Protein AF-A0A7S1FBF6-F1 (afdb_monomer)

Foldseek 3Di:
DDLVPDDPVVNVVLVVQQLVCLLDVDDRPDDDPDPVVVVVSVVSNVVSPVVNVVVVVVVVVVVVVVVVVVVVVVVVLVVLVVVCVVVVPDPVVSVVVSVVVVVCVVCCVVPPDLVPPPVLVVDDPVVNVVVVVVVVVVVVD

Mean predicted aligned error: 11.47 Å

Sequence (141 aa):
IRYADTGNMFQYWSALHWSFAQMTPGAPPMKPLTSVEHMFNICCLLLGMLLFSSVVSSMTTAMMQWRKVRLDRSRLFNELDALMAERKIRHDISMQAREQVKIRISAQKRSVFFQDVDALKLLSQGLYFEIHEDACRQQIT

Solvent-accessible surface area (backbone atoms only — not comparable to full-atom values): 8150 Å² total; per-residue (Å²): 131,61,76,88,78,50,57,69,68,59,51,49,53,50,54,50,50,35,56,53,28,33,47,41,105,50,86,51,90,73,78,69,89,46,76,66,48,45,53,53,50,52,53,47,33,54,51,22,45,53,51,42,51,51,52,53,50,53,52,50,50,53,52,50,53,55,48,46,58,53,49,56,54,51,49,55,51,51,53,51,51,50,53,38,60,75,68,65,54,58,67,70,60,53,51,53,51,52,51,51,49,53,53,47,59,63,50,40,78,78,49,78,56,80,87,77,40,71,70,58,76,74,46,57,72,69,61,44,49,53,54,50,53,53,56,58,57,63,75,79,112

Nearest PDB structures (foldseek):
  7rhl-assembly1_D  TM=6.381E-01  e=2.196E-03  Homo sapiens
  8evb-assembly1_C  TM=6.532E-01  e=4.656E-03  Homo sapiens
  8eu3-assembly1_C  TM=6.748E-01  e=6.779E-03  Homo sapiens
  7rhl-assembly1_A  TM=6.499E-01  e=6.779E-03  Homo sapiens
  8ev8-assembly1_C  TM=6.476E-01  e=1.846E-02  Homo sapiens

Structure (mmCIF, N/CA/C/O backbone):
data_AF-A0A7S1FBF6-F1
#
_entry.id   AF-A0A7S1FBF6-F1
#
loop_
_atom_site.group_PDB
_atom_site.id
_atom_site.type_symbol
_atom_site.label_atom_id
_atom_site.label_alt_id
_atom_site.label_comp_id
_atom_site.label_asym_id
_atom_site.label_entity_id
_atom_site.label_seq_id
_atom_site.pdbx_PDB_ins_code
_atom_site.Cartn_x
_atom_site.Cartn_y
_atom_site.Cartn_z
_atom_site.occupancy
_atom_site.B_iso_or_equiv
_atom_site.auth_seq_id
_atom_site.auth_comp_id
_atom_site.auth_asym_id
_atom_site.auth_atom_id
_atom_site.pdbx_PDB_model_num
ATOM 1 N N . ILE A 1 1 ? 16.895 -10.557 -38.854 1.00 62.12 1 ILE A N 1
ATOM 2 C CA . ILE A 1 1 ? 16.271 -9.212 -38.851 1.00 62.12 1 ILE A CA 1
ATO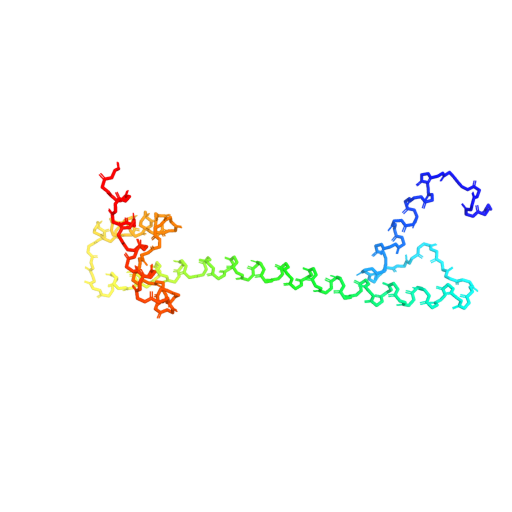M 3 C C . ILE A 1 1 ? 16.880 -8.467 -37.675 1.00 62.12 1 ILE A C 1
ATOM 5 O O . ILE A 1 1 ? 16.853 -9.026 -36.580 1.00 62.12 1 ILE A O 1
ATOM 9 N N . ARG A 1 2 ? 17.536 -7.316 -37.883 1.00 75.44 2 ARG A N 1
ATOM 10 C CA . ARG A 1 2 ? 18.080 -6.556 -36.746 1.00 75.44 2 ARG A CA 1
ATOM 11 C C . ARG A 1 2 ? 16.910 -5.953 -35.975 1.00 75.44 2 ARG A C 1
ATOM 13 O O . ARG A 1 2 ? 15.896 -5.614 -36.570 1.00 75.44 2 ARG A O 1
ATOM 20 N N . TYR A 1 3 ? 17.048 -5.806 -34.660 1.00 76.62 3 TYR A N 1
ATOM 21 C CA . TYR A 1 3 ? 15.999 -5.219 -33.820 1.00 76.62 3 TYR A CA 1
ATOM 22 C C . TYR A 1 3 ? 15.562 -3.828 -34.316 1.00 76.62 3 TYR A C 1
ATOM 24 O O . TYR A 1 3 ? 14.372 -3.532 -34.336 1.00 76.62 3 TYR A O 1
ATOM 32 N N . ALA A 1 4 ? 16.511 -3.033 -34.824 1.00 81.06 4 ALA A N 1
ATOM 33 C CA . ALA A 1 4 ? 16.258 -1.720 -35.417 1.00 81.06 4 ALA A CA 1
ATOM 34 C C . ALA A 1 4 ? 15.343 -1.750 -36.659 1.00 81.06 4 ALA A C 1
ATOM 36 O O . ALA A 1 4 ? 14.684 -0.756 -36.942 1.00 81.06 4 ALA A O 1
ATOM 37 N N . ASP A 1 5 ? 15.263 -2.885 -37.362 1.00 84.38 5 ASP A N 1
ATOM 38 C CA . ASP A 1 5 ? 14.465 -3.041 -38.586 1.00 84.38 5 ASP A CA 1
ATOM 39 C C . ASP A 1 5 ? 13.029 -3.523 -38.290 1.00 84.38 5 ASP A C 1
ATOM 41 O O . ASP A 1 5 ? 12.237 -3.754 -39.203 1.00 84.38 5 ASP A O 1
ATOM 45 N N . THR A 1 6 ? 12.686 -3.738 -37.014 1.00 88.50 6 THR A N 1
ATOM 46 C CA . THR A 1 6 ? 11.342 -4.170 -36.598 1.00 88.50 6 THR A CA 1
ATOM 47 C C . THR A 1 6 ? 10.394 -2.981 -36.441 1.00 88.50 6 THR A C 1
ATOM 49 O O . THR A 1 6 ? 10.829 -1.853 -36.227 1.00 88.50 6 THR A O 1
ATOM 52 N N . GLY A 1 7 ? 9.080 -3.214 -36.520 1.00 91.50 7 GLY A N 1
ATOM 53 C CA . GLY A 1 7 ? 8.091 -2.142 -36.368 1.00 91.50 7 GLY A CA 1
ATOM 54 C C . GLY A 1 7 ? 8.177 -1.439 -35.006 1.00 91.50 7 GLY A C 1
ATOM 55 O O . GLY A 1 7 ? 8.351 -2.090 -33.977 1.00 91.50 7 GLY A O 1
ATOM 56 N N . ASN A 1 8 ? 7.983 -0.117 -34.987 1.00 91.25 8 ASN A N 1
ATOM 57 C CA . ASN A 1 8 ? 8.110 0.730 -33.787 1.00 91.25 8 ASN A CA 1
ATOM 58 C C . ASN A 1 8 ? 7.320 0.207 -32.574 1.00 91.25 8 ASN A C 1
ATOM 60 O O . ASN A 1 8 ? 7.793 0.268 -31.443 1.00 91.25 8 ASN A O 1
ATOM 64 N N . MET A 1 9 ? 6.128 -0.352 -32.810 1.00 93.69 9 MET A N 1
ATOM 65 C CA . MET A 1 9 ? 5.290 -0.932 -31.758 1.00 93.69 9 MET A CA 1
ATOM 66 C C . MET A 1 9 ? 5.964 -2.139 -31.090 1.00 93.69 9 MET A C 1
ATOM 68 O O . MET A 1 9 ? 5.959 -2.257 -29.868 1.00 93.69 9 MET A O 1
ATOM 72 N N . PHE A 1 10 ? 6.601 -3.011 -31.877 1.00 90.56 10 PHE A N 1
ATOM 73 C CA . PHE A 1 10 ? 7.344 -4.157 -31.354 1.00 90.56 10 PHE A CA 1
ATOM 74 C C . PHE A 1 10 ? 8.555 -3.707 -30.532 1.00 90.56 10 PHE A C 1
ATOM 76 O O . PHE A 1 10 ? 8.816 -4.274 -29.468 1.00 90.56 10 PHE A O 1
ATOM 83 N N . GLN A 1 11 ? 9.254 -2.661 -30.983 1.00 90.44 11 GLN A N 1
ATOM 84 C CA . GLN A 1 11 ? 10.382 -2.100 -30.242 1.00 90.44 11 GLN A CA 1
ATOM 85 C C . GLN A 1 11 ? 9.939 -1.502 -28.898 1.00 90.44 11 GLN A C 1
ATOM 87 O O . GLN A 1 11 ? 10.568 -1.742 -27.869 1.00 90.44 11 GLN A O 1
ATOM 92 N N . TYR A 1 12 ? 8.819 -0.775 -28.876 1.00 92.56 12 TYR A N 1
ATOM 93 C CA . TYR A 1 12 ? 8.273 -0.213 -27.641 1.00 92.56 12 TYR A CA 1
ATOM 94 C C . TYR A 1 12 ? 7.898 -1.306 -26.632 1.00 92.56 12 TYR A C 1
ATOM 96 O O . TYR A 1 12 ? 8.357 -1.271 -25.491 1.00 92.56 12 TYR A O 1
ATOM 104 N N . TRP A 1 13 ? 7.130 -2.317 -27.052 1.00 92.75 13 TRP A N 1
ATOM 105 C CA . TRP A 1 13 ? 6.743 -3.422 -26.167 1.00 92.75 13 TRP A CA 1
ATOM 106 C C . TRP A 1 13 ? 7.936 -4.238 -25.679 1.00 92.75 13 TRP A C 1
ATOM 108 O O . TRP A 1 13 ? 7.957 -4.653 -24.523 1.00 92.75 13 TRP A O 1
ATOM 118 N N . SER A 1 14 ? 8.939 -4.441 -26.531 1.00 90.19 14 SER A N 1
ATOM 119 C CA . SER A 1 14 ? 10.156 -5.164 -26.158 1.00 90.19 14 SER A CA 1
ATOM 120 C C . SER A 1 14 ? 10.989 -4.385 -25.139 1.00 90.19 14 SER A C 1
ATOM 122 O O . SER A 1 14 ? 11.450 -4.972 -24.159 1.00 90.19 14 SER A O 1
ATOM 124 N N . ALA A 1 15 ? 11.139 -3.069 -25.322 1.00 90.69 15 ALA A N 1
ATOM 125 C CA . ALA A 1 15 ? 11.820 -2.196 -24.365 1.00 90.69 15 ALA A CA 1
ATOM 126 C C . ALA A 1 15 ? 11.061 -2.113 -23.030 1.00 90.69 15 ALA A C 1
ATOM 128 O O . ALA A 1 15 ? 11.666 -2.209 -21.960 1.00 90.69 15 ALA A O 1
ATOM 129 N N . LEU A 1 16 ? 9.730 -2.009 -23.084 1.00 90.44 16 LEU A N 1
ATOM 130 C CA . LEU A 1 16 ? 8.877 -2.010 -21.900 1.00 90.44 16 LEU A CA 1
ATOM 131 C C . LEU A 1 16 ? 8.990 -3.339 -21.142 1.00 90.44 16 LEU A C 1
ATOM 133 O O . LEU A 1 16 ? 9.263 -3.337 -19.943 1.00 90.44 16 LEU A O 1
ATOM 137 N N . HIS A 1 17 ? 8.863 -4.471 -21.836 1.00 90.50 17 HIS A N 1
ATOM 138 C CA . HIS A 1 17 ? 9.027 -5.795 -21.237 1.00 90.50 17 HIS A CA 1
ATOM 139 C C . HIS A 1 17 ? 10.421 -5.973 -20.619 1.00 90.50 17 HIS A C 1
ATOM 141 O O . HIS A 1 17 ? 10.529 -6.471 -19.500 1.00 90.50 17 HIS A O 1
ATOM 147 N N . TRP A 1 18 ? 11.477 -5.499 -21.292 1.00 91.06 18 TRP A N 1
ATOM 148 C CA . TRP A 1 18 ? 12.831 -5.507 -20.740 1.00 91.06 18 TRP A CA 1
ATOM 149 C C . TRP A 1 18 ? 12.921 -4.712 -19.432 1.00 91.06 18 TRP A C 1
ATOM 151 O O . TRP A 1 18 ? 13.497 -5.215 -18.474 1.00 91.06 18 TRP A O 1
ATOM 161 N N . SER A 1 19 ? 12.307 -3.525 -19.347 1.00 89.94 19 SER A N 1
ATOM 162 C CA . SER A 1 19 ? 12.307 -2.724 -18.111 1.00 89.94 19 SER A CA 1
ATOM 163 C C . SER A 1 19 ? 11.576 -3.411 -16.949 1.00 89.94 19 SER A C 1
ATOM 165 O O . SER A 1 19 ? 12.102 -3.461 -15.838 1.00 89.94 19 SER A O 1
ATOM 167 N N . PHE A 1 20 ? 10.419 -4.034 -17.201 1.00 88.81 20 PHE A N 1
ATOM 168 C CA . PHE A 1 20 ? 9.698 -4.815 -16.187 1.00 88.81 20 PHE A CA 1
ATOM 169 C C . PHE A 1 20 ? 10.475 -6.058 -15.731 1.00 88.81 20 PHE A C 1
ATOM 171 O O . PHE A 1 20 ? 10.445 -6.408 -14.547 1.00 88.81 20 PHE A O 1
ATOM 178 N N . ALA A 1 21 ? 11.217 -6.694 -16.640 1.00 89.38 21 ALA A N 1
ATOM 179 C CA . ALA A 1 21 ? 12.106 -7.807 -16.316 1.00 89.38 21 ALA A CA 1
ATOM 180 C C . ALA A 1 21 ? 13.314 -7.390 -15.453 1.00 89.38 21 ALA A C 1
ATOM 182 O O . ALA A 1 21 ? 13.95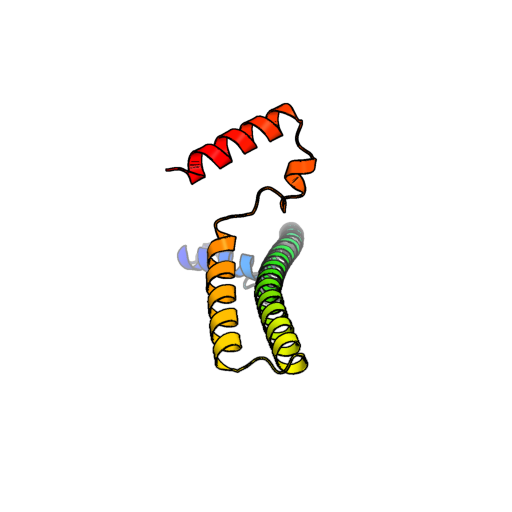3 -8.254 -14.872 1.00 89.38 21 ALA A O 1
ATOM 183 N N . GLN A 1 22 ? 13.626 -6.093 -15.316 1.00 88.75 22 GLN A N 1
ATOM 184 C CA . GLN A 1 22 ? 14.628 -5.631 -14.338 1.00 88.75 22 GLN A CA 1
ATOM 185 C C . GLN A 1 22 ? 14.056 -5.523 -12.918 1.00 88.75 22 GLN A C 1
ATOM 187 O O . GLN A 1 22 ? 14.801 -5.552 -11.942 1.00 88.75 22 GLN A O 1
ATOM 192 N N . MET A 1 23 ? 12.732 -5.383 -12.785 1.00 86.56 23 MET A N 1
ATOM 193 C CA . MET A 1 23 ? 12.043 -5.283 -11.492 1.00 86.56 23 MET A CA 1
ATOM 194 C C . MET A 1 23 ? 11.656 -6.653 -10.924 1.00 86.56 23 MET A C 1
ATOM 196 O O . MET A 1 23 ? 11.424 -6.785 -9.725 1.00 86.56 23 MET A O 1
ATOM 200 N N . THR A 1 24 ? 11.557 -7.668 -11.782 1.00 84.88 24 THR A N 1
ATOM 201 C CA . THR A 1 24 ? 11.119 -9.024 -11.436 1.00 84.88 24 THR A CA 1
ATOM 202 C C . THR A 1 24 ? 12.156 -10.037 -11.912 1.00 84.88 24 THR A C 1
ATOM 204 O O . THR A 1 24 ? 12.790 -9.799 -12.930 1.00 84.88 24 THR A O 1
ATOM 207 N N . PRO A 1 25 ? 12.364 -11.174 -11.226 1.00 72.19 25 PRO A N 1
ATOM 208 C CA . PRO A 1 25 ? 13.251 -12.227 -11.718 1.00 72.19 25 PRO A CA 1
ATOM 209 C C . PRO A 1 25 ? 12.617 -12.923 -12.937 1.00 72.19 25 PRO A C 1
ATOM 211 O O . PRO A 1 25 ? 12.026 -13.994 -12.826 1.00 72.19 25 PRO A O 1
ATOM 214 N N . GLY A 1 26 ? 12.694 -12.278 -14.101 1.00 77.62 26 GLY A N 1
ATOM 215 C CA . GLY A 1 26 ? 12.206 -12.762 -15.391 1.00 77.62 26 GLY A CA 1
ATOM 216 C C . GLY A 1 26 ? 13.331 -12.805 -16.423 1.00 77.62 26 GLY A C 1
ATOM 217 O O . GLY A 1 26 ? 14.316 -12.079 -16.316 1.00 77.62 26 GLY A O 1
ATOM 218 N N . ALA A 1 27 ? 13.206 -13.668 -17.432 1.00 78.31 27 ALA A N 1
ATOM 219 C CA . ALA A 1 27 ? 14.177 -13.727 -18.521 1.00 78.31 27 ALA A CA 1
ATOM 220 C C . ALA A 1 27 ? 13.970 -12.527 -19.468 1.00 78.31 27 ALA A C 1
ATOM 222 O O . ALA A 1 27 ? 12.923 -12.456 -20.119 1.00 78.31 27 ALA A O 1
ATOM 223 N N . PRO A 1 28 ? 14.930 -11.587 -19.579 1.00 80.25 28 PRO A N 1
ATOM 224 C CA . PRO A 1 28 ? 14.762 -10.439 -20.456 1.00 80.25 28 PRO A CA 1
ATOM 225 C C . PRO A 1 28 ? 14.789 -10.883 -21.929 1.00 80.25 28 PRO A C 1
ATOM 227 O O . PRO A 1 28 ? 15.578 -11.759 -22.298 1.00 80.25 28 PRO A O 1
ATOM 230 N N . PRO A 1 29 ? 13.972 -10.262 -22.800 1.00 79.19 29 PRO A N 1
ATOM 231 C CA . PRO A 1 29 ? 13.904 -10.619 -24.219 1.00 79.19 29 PRO A CA 1
ATOM 232 C C . PRO A 1 29 ? 15.195 -10.276 -24.978 1.00 79.19 29 PRO A C 1
ATOM 234 O O . PRO A 1 29 ? 15.476 -10.864 -26.019 1.00 79.19 29 PRO A O 1
ATOM 237 N N . MET A 1 30 ? 15.988 -9.333 -24.458 1.00 81.25 30 MET A N 1
ATOM 238 C CA . MET A 1 30 ? 17.258 -8.898 -25.033 1.00 81.25 30 MET A CA 1
ATOM 239 C C . MET A 1 30 ? 18.388 -9.043 -24.018 1.00 81.25 30 MET A C 1
ATOM 241 O O . MET A 1 30 ? 18.231 -8.699 -22.845 1.00 81.25 30 MET A O 1
ATOM 245 N N . LYS A 1 31 ? 19.529 -9.555 -24.489 1.00 84.81 31 LY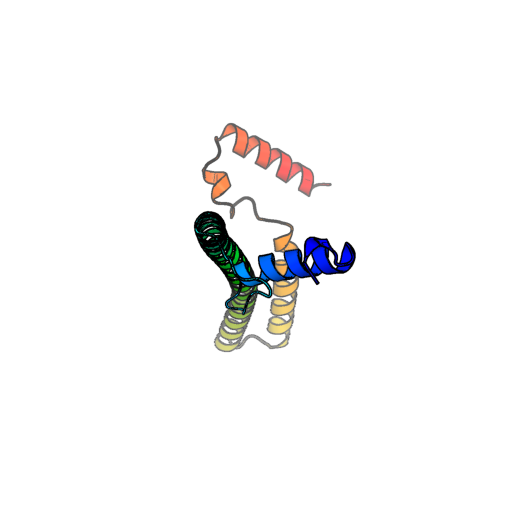S A N 1
ATOM 246 C CA . LYS A 1 31 ? 20.743 -9.745 -23.695 1.00 84.81 31 LYS A CA 1
ATOM 247 C C . LYS A 1 31 ? 21.790 -8.704 -24.100 1.00 84.81 31 LYS A C 1
ATOM 249 O O . LYS A 1 31 ? 21.916 -8.447 -25.296 1.00 84.81 31 LYS A O 1
ATOM 254 N N . PRO A 1 32 ? 22.535 -8.135 -23.140 1.00 87.19 32 PRO A N 1
ATOM 255 C CA . PRO A 1 32 ? 23.672 -7.279 -23.455 1.00 87.19 32 PRO A CA 1
ATOM 256 C C . PRO A 1 32 ? 24.732 -8.069 -24.238 1.00 87.19 32 PRO A C 1
ATOM 258 O O . PRO A 1 32 ? 24.945 -9.256 -23.977 1.00 87.19 32 PRO A O 1
ATOM 261 N N . LEU A 1 33 ? 25.371 -7.415 -25.206 1.00 89.25 33 LEU A N 1
ATOM 262 C CA . LEU A 1 33 ? 26.447 -7.972 -26.034 1.00 89.25 33 LEU A CA 1
ATOM 263 C C . LEU A 1 33 ? 27.780 -7.256 -25.790 1.00 89.25 33 LEU A C 1
ATOM 265 O O . LEU A 1 33 ? 28.840 -7.820 -26.059 1.00 89.25 33 LEU A O 1
ATOM 269 N N . THR A 1 34 ? 27.738 -6.025 -25.276 1.00 93.00 34 THR A N 1
ATOM 270 C CA . THR A 1 34 ? 28.928 -5.213 -24.991 1.00 93.00 34 THR A CA 1
ATOM 271 C C . THR A 1 34 ? 29.104 -4.957 -23.495 1.00 93.00 34 THR A C 1
ATOM 273 O O . THR A 1 34 ? 28.141 -4.909 -22.730 1.00 93.00 34 THR A O 1
ATOM 276 N N . SER A 1 35 ? 30.346 -4.734 -23.055 1.00 92.50 35 SER A N 1
ATOM 277 C CA . SER A 1 35 ? 30.655 -4.456 -21.643 1.00 92.50 35 SER A CA 1
ATOM 278 C C . SER A 1 35 ? 29.922 -3.223 -21.096 1.00 92.50 35 SER A C 1
ATOM 280 O O . SER A 1 35 ? 29.556 -3.191 -19.922 1.00 92.50 35 SER A O 1
ATOM 282 N N . VAL A 1 36 ? 29.666 -2.223 -21.946 1.00 94.56 36 VAL A N 1
ATOM 283 C CA . VAL A 1 36 ? 28.909 -1.015 -21.578 1.00 94.56 36 VAL A CA 1
ATOM 284 C C . VAL A 1 36 ? 27.432 -1.347 -21.347 1.00 94.56 36 VAL A C 1
ATOM 286 O O . VAL A 1 36 ? 26.864 -0.937 -20.336 1.00 94.56 36 VAL A O 1
ATOM 289 N N . GLU A 1 37 ? 26.824 -2.145 -22.229 1.00 92.56 37 GLU A N 1
ATOM 290 C CA . GLU A 1 37 ? 25.444 -2.624 -22.058 1.00 92.56 37 GLU A CA 1
ATOM 291 C C . GLU A 1 37 ? 25.297 -3.493 -20.802 1.00 92.56 37 GLU A C 1
ATOM 293 O O . GLU A 1 37 ? 24.291 -3.396 -20.100 1.00 92.56 37 GLU A O 1
ATOM 298 N N . HIS A 1 38 ? 26.310 -4.305 -20.476 1.00 91.62 38 HIS A N 1
ATOM 299 C CA . HIS A 1 38 ? 26.337 -5.080 -19.235 1.00 91.62 38 HIS A CA 1
ATOM 300 C C . HIS A 1 38 ? 26.324 -4.184 -17.993 1.00 91.62 38 HIS A C 1
ATOM 302 O O . HIS A 1 38 ? 25.532 -4.430 -17.083 1.00 91.62 38 HIS A O 1
ATOM 308 N N . MET A 1 39 ? 27.157 -3.138 -17.957 1.00 95.06 39 MET A N 1
ATOM 309 C CA . MET A 1 39 ? 27.187 -2.191 -16.837 1.00 95.06 39 MET A CA 1
ATOM 310 C C . MET A 1 39 ? 25.837 -1.482 -16.673 1.00 95.06 39 MET A C 1
ATOM 312 O O . MET A 1 39 ? 25.288 -1.442 -15.573 1.00 95.06 39 MET A O 1
ATOM 316 N N . PHE A 1 40 ? 25.259 -0.995 -17.775 1.00 91.62 40 PHE A N 1
ATOM 317 C CA . PHE A 1 40 ? 23.936 -0.370 -17.770 1.00 91.62 40 PHE A CA 1
ATOM 318 C C . PHE A 1 40 ? 22.853 -1.321 -17.241 1.00 91.62 40 PHE A C 1
ATOM 320 O O . PHE A 1 40 ? 22.069 -0.944 -16.371 1.00 91.62 40 PHE A O 1
ATOM 327 N N . ASN A 1 41 ? 22.852 -2.578 -17.700 1.00 91.62 41 ASN A N 1
ATOM 328 C CA . ASN A 1 41 ? 21.909 -3.593 -17.237 1.00 91.62 41 ASN A CA 1
ATOM 329 C C . ASN A 1 41 ? 22.044 -3.858 -15.726 1.00 91.62 41 ASN A C 1
ATOM 331 O O . ASN A 1 41 ? 21.032 -3.943 -15.038 1.00 91.62 41 ASN A O 1
ATOM 335 N N . ILE A 1 42 ? 23.269 -3.939 -15.191 1.00 91.88 42 ILE A N 1
ATOM 336 C CA . ILE A 1 42 ? 23.503 -4.104 -13.744 1.00 91.88 42 ILE A CA 1
ATOM 337 C C . ILE A 1 42 ? 22.940 -2.909 -12.962 1.00 91.88 42 ILE A C 1
ATOM 339 O O . ILE A 1 42 ? 22.243 -3.105 -11.966 1.00 91.88 42 ILE A O 1
ATOM 343 N N . CYS A 1 43 ? 23.184 -1.677 -13.419 1.00 93.88 43 CYS A N 1
ATOM 344 C CA . CYS A 1 43 ? 22.630 -0.480 -12.784 1.00 93.88 43 CYS A CA 1
ATOM 345 C C . CYS A 1 43 ? 21.092 -0.486 -12.787 1.00 93.88 43 CYS A C 1
ATOM 347 O O . CYS A 1 43 ? 20.478 -0.229 -11.750 1.00 93.88 43 CYS A O 1
ATOM 349 N N . CYS A 1 44 ? 20.461 -0.819 -13.918 1.00 92.69 44 CYS A N 1
ATOM 350 C CA . CYS A 1 44 ? 19.004 -0.925 -14.016 1.00 92.69 44 CYS A CA 1
ATOM 351 C C . CYS A 1 44 ? 18.432 -2.018 -13.109 1.00 92.69 44 CYS A C 1
ATOM 353 O O . CYS A 1 44 ? 17.387 -1.798 -12.503 1.00 92.69 44 CYS A O 1
ATOM 355 N N . LEU A 1 45 ? 19.117 -3.154 -12.972 1.00 91.31 45 LEU A N 1
ATOM 356 C CA . LEU A 1 45 ? 18.701 -4.248 -12.095 1.00 91.31 45 LEU A CA 1
ATOM 357 C C . LEU A 1 45 ? 18.743 -3.829 -10.618 1.00 91.31 45 LEU A C 1
ATOM 359 O O . LEU A 1 45 ? 17.790 -4.077 -9.880 1.00 91.31 45 LEU A O 1
ATOM 363 N N . LEU A 1 46 ? 19.802 -3.134 -10.188 1.00 93.12 46 LEU A N 1
ATOM 364 C CA . LEU A 1 46 ? 19.897 -2.599 -8.823 1.00 93.12 46 LEU A CA 1
ATOM 365 C C . LEU A 1 46 ? 18.786 -1.579 -8.535 1.00 93.12 46 LEU A C 1
ATOM 367 O O . LEU A 1 46 ? 18.119 -1.666 -7.503 1.00 93.12 46 LEU A O 1
ATOM 371 N N . LEU A 1 47 ? 18.544 -0.644 -9.458 1.00 92.88 47 LEU A N 1
ATOM 372 C CA . LEU A 1 47 ? 17.454 0.326 -9.329 1.00 92.88 47 LEU A CA 1
ATOM 373 C C . LEU A 1 47 ? 16.082 -0.361 -9.323 1.00 92.88 47 LEU A C 1
ATOM 375 O O . LEU A 1 47 ? 15.241 -0.040 -8.484 1.00 92.88 47 LEU A O 1
ATOM 379 N N . GLY A 1 48 ? 15.871 -1.338 -10.207 1.00 91.19 48 GLY A N 1
ATOM 380 C CA . GLY A 1 48 ? 14.650 -2.137 -10.279 1.00 91.19 48 GLY A CA 1
ATOM 381 C C . GLY A 1 48 ? 14.366 -2.868 -8.970 1.00 91.19 48 GLY A C 1
ATOM 382 O O . GLY A 1 48 ? 13.244 -2.809 -8.470 1.00 91.19 48 GLY A O 1
ATOM 383 N N . MET A 1 49 ? 15.391 -3.465 -8.357 1.00 90.81 49 MET A N 1
ATOM 384 C CA . MET A 1 49 ? 15.292 -4.132 -7.057 1.00 90.81 49 MET A CA 1
ATOM 385 C C . MET A 1 49 ? 14.916 -3.163 -5.927 1.00 90.81 49 MET A C 1
ATOM 387 O O . MET A 1 49 ? 14.042 -3.480 -5.115 1.00 90.81 49 MET A O 1
ATOM 391 N N . LEU A 1 50 ? 15.537 -1.980 -5.871 1.00 92.56 50 LEU A N 1
ATOM 392 C CA . LEU A 1 50 ? 15.233 -0.968 -4.852 1.00 92.56 50 LEU A CA 1
ATOM 393 C C . LEU A 1 50 ? 13.807 -0.421 -4.997 1.00 92.56 50 LEU A C 1
ATOM 395 O O . LEU A 1 50 ? 13.075 -0.312 -4.006 1.00 92.56 50 LEU A O 1
ATOM 399 N N . LEU A 1 51 ? 13.393 -0.1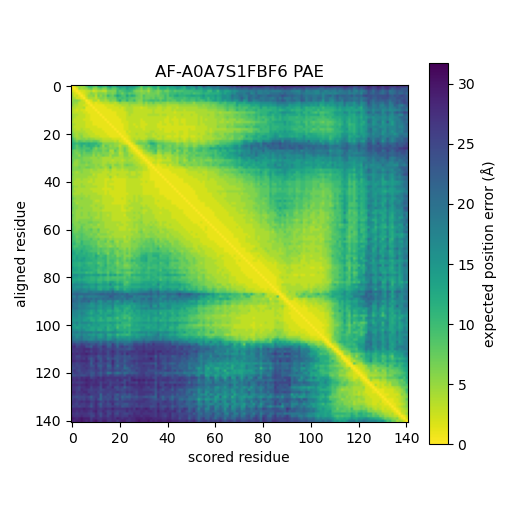16 -6.229 1.00 91.94 51 LEU A N 1
ATOM 400 C CA . LEU A 1 51 ? 12.044 0.361 -6.528 1.00 91.94 51 LEU A CA 1
ATOM 401 C C . LEU A 1 51 ? 11.002 -0.708 -6.199 1.00 91.94 51 LEU A C 1
ATOM 403 O O . LEU A 1 51 ? 10.040 -0.420 -5.489 1.00 91.94 51 LEU A O 1
ATOM 407 N N . PHE A 1 52 ? 11.217 -1.949 -6.641 1.00 91.62 52 PHE A N 1
ATOM 408 C CA . PHE A 1 52 ? 10.317 -3.063 -6.350 1.00 91.62 52 PHE A CA 1
ATOM 409 C C . PHE A 1 52 ? 10.177 -3.295 -4.841 1.00 91.62 52 PHE A C 1
ATOM 411 O O . PHE A 1 52 ? 9.061 -3.371 -4.329 1.00 91.62 52 PHE A O 1
ATOM 418 N N . SER A 1 53 ? 11.292 -3.306 -4.107 1.00 92.31 53 SER A N 1
ATOM 419 C CA . SER A 1 53 ? 11.283 -3.451 -2.645 1.00 92.31 53 SER A CA 1
ATOM 420 C C . SER A 1 53 ? 10.500 -2.328 -1.958 1.00 92.31 53 SER A C 1
ATOM 422 O O . SER A 1 53 ? 9.722 -2.582 -1.037 1.00 92.31 53 SER A O 1
ATOM 424 N N . SER A 1 54 ? 10.647 -1.090 -2.433 1.00 93.31 54 SER A N 1
ATOM 425 C CA . SER A 1 54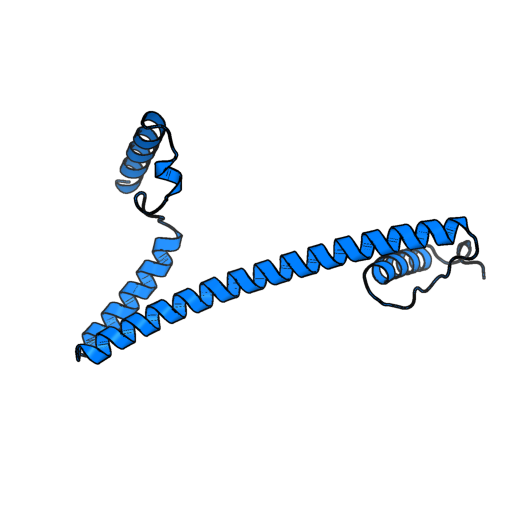 ? 9.917 0.070 -1.903 1.00 93.31 54 SER A CA 1
ATOM 426 C C . SER A 1 54 ? 8.411 -0.025 -2.173 1.00 93.31 54 SER A C 1
ATOM 428 O O . SER A 1 54 ? 7.593 0.249 -1.289 1.00 93.31 54 SER A O 1
ATOM 430 N N . VAL A 1 55 ? 8.025 -0.480 -3.368 1.00 93.44 55 VAL A N 1
ATOM 431 C CA . VAL A 1 55 ? 6.620 -0.725 -3.724 1.00 93.44 55 VAL A CA 1
ATOM 432 C C . VAL A 1 55 ? 6.028 -1.820 -2.835 1.00 93.44 55 VAL A C 1
ATOM 434 O O . VAL A 1 55 ? 4.997 -1.600 -2.202 1.00 93.44 55 VAL A O 1
ATOM 437 N N . VAL A 1 56 ? 6.704 -2.962 -2.691 1.00 94.00 56 VAL A N 1
ATOM 438 C CA . VAL A 1 56 ? 6.238 -4.062 -1.829 1.00 94.00 56 VAL A CA 1
ATOM 439 C C . VAL A 1 56 ? 6.124 -3.619 -0.369 1.00 94.00 56 VAL A C 1
ATOM 441 O O . VAL A 1 56 ? 5.135 -3.934 0.297 1.00 94.00 56 VAL A O 1
ATOM 444 N N . SER A 1 57 ? 7.091 -2.850 0.133 1.00 94.94 57 SER A N 1
ATOM 445 C CA . SER A 1 57 ? 7.074 -2.322 1.501 1.00 94.94 57 SER A CA 1
ATOM 446 C C . SER A 1 57 ? 5.898 -1.372 1.743 1.00 94.94 57 SER A C 1
ATOM 448 O O . SER A 1 57 ? 5.170 -1.515 2.732 1.00 94.94 57 SER A O 1
ATOM 450 N N . SER A 1 58 ? 5.647 -0.438 0.821 1.00 93.94 58 SER A N 1
ATOM 451 C CA . SER A 1 58 ? 4.522 0.498 0.942 1.00 93.94 58 SER A CA 1
ATOM 452 C C . SER A 1 58 ? 3.171 -0.222 0.871 1.00 93.94 58 SER A C 1
ATOM 454 O O . SER A 1 58 ? 2.304 0.027 1.711 1.00 93.94 58 SER A O 1
ATOM 456 N N . MET A 1 59 ? 3.019 -1.194 -0.037 1.00 95.31 59 MET A N 1
ATOM 457 C CA . MET A 1 59 ? 1.832 -2.053 -0.104 1.00 95.31 59 MET A CA 1
ATOM 458 C C . MET A 1 59 ? 1.630 -2.843 1.190 1.00 95.31 59 MET A C 1
ATOM 460 O O . MET A 1 59 ? 0.532 -2.850 1.746 1.00 95.31 59 MET A O 1
ATOM 464 N N . THR A 1 60 ? 2.690 -3.466 1.707 1.00 95.00 60 THR A N 1
ATOM 465 C CA . THR A 1 60 ? 2.640 -4.232 2.960 1.00 95.00 60 THR A CA 1
ATOM 466 C C . THR A 1 60 ? 2.245 -3.339 4.129 1.00 95.00 60 THR A C 1
ATOM 468 O O . THR A 1 60 ? 1.373 -3.699 4.919 1.00 95.00 60 THR A O 1
ATOM 471 N N . THR A 1 61 ? 2.826 -2.144 4.220 1.00 94.06 61 THR A N 1
ATOM 472 C CA . THR A 1 61 ? 2.503 -1.165 5.263 1.00 94.06 61 THR A CA 1
ATOM 473 C C . THR A 1 61 ? 1.038 -0.744 5.188 1.00 94.06 61 THR A C 1
ATOM 475 O O . THR A 1 61 ? 0.345 -0.769 6.207 1.00 94.06 61 THR A O 1
ATOM 478 N N . ALA A 1 62 ? 0.529 -0.438 3.993 1.00 92.88 62 ALA A N 1
ATOM 479 C CA . ALA A 1 62 ? -0.877 -0.098 3.789 1.00 92.88 62 ALA A CA 1
ATOM 480 C C . ALA A 1 62 ? -1.814 -1.257 4.183 1.00 92.88 62 ALA A C 1
ATOM 482 O O . ALA A 1 62 ? -2.804 -1.050 4.891 1.00 92.88 62 ALA A O 1
ATOM 483 N N . MET A 1 63 ? -1.479 -2.496 3.802 1.00 94.31 63 MET A N 1
ATOM 484 C CA . MET A 1 63 ? -2.232 -3.689 4.207 1.00 94.31 63 MET A CA 1
ATOM 485 C C . MET A 1 63 ? -2.223 -3.885 5.727 1.00 94.31 63 MET A C 1
ATOM 487 O O . MET A 1 63 ? -3.261 -4.188 6.320 1.00 94.31 63 MET A O 1
ATOM 491 N N . MET A 1 64 ? -1.075 -3.685 6.375 1.00 94.00 64 MET A N 1
ATOM 492 C CA . MET A 1 64 ? -0.935 -3.804 7.826 1.00 94.00 64 MET A CA 1
ATOM 493 C C . MET A 1 64 ? -1.720 -2.722 8.568 1.00 94.00 64 MET A C 1
ATOM 495 O O . MET A 1 64 ? -2.402 -3.036 9.543 1.00 94.00 64 MET A O 1
ATOM 499 N N . GLN A 1 65 ? -1.699 -1.476 8.090 1.00 91.81 65 GLN A N 1
ATOM 500 C CA . GLN A 1 65 ? -2.524 -0.392 8.631 1.00 91.81 65 GLN A CA 1
ATOM 501 C C . GLN A 1 65 ? -4.016 -0.714 8.508 1.00 91.81 65 GLN A C 1
ATOM 503 O O . GLN A 1 65 ? -4.764 -0.589 9.480 1.00 91.81 65 GLN A O 1
ATOM 508 N N . TRP A 1 66 ? -4.448 -1.201 7.343 1.00 90.75 66 TRP A N 1
ATOM 509 C CA . TRP A 1 66 ? -5.835 -1.607 7.130 1.00 90.75 66 TRP A CA 1
ATOM 510 C C . TRP A 1 66 ? -6.246 -2.759 8.058 1.00 90.75 66 TRP A C 1
ATOM 512 O O . TRP A 1 66 ? -7.303 -2.713 8.697 1.00 90.75 66 TRP A O 1
ATOM 522 N N . ARG A 1 67 ? -5.376 -3.766 8.208 1.00 91.94 67 ARG A N 1
ATOM 523 C CA . ARG A 1 67 ? -5.587 -4.891 9.125 1.00 91.94 67 ARG A CA 1
ATOM 524 C C . ARG A 1 67 ? -5.648 -4.433 10.581 1.00 91.94 67 ARG A C 1
ATOM 526 O O . ARG A 1 67 ? -6.525 -4.900 11.304 1.00 91.94 67 ARG A O 1
ATOM 533 N N . LYS A 1 68 ? -4.778 -3.508 10.996 1.00 90.25 68 LYS A N 1
ATOM 534 C CA . LYS A 1 68 ? -4.769 -2.927 12.345 1.00 90.25 68 LYS A CA 1
ATOM 535 C C . LYS A 1 68 ? -6.100 -2.249 12.664 1.00 90.25 68 LYS A C 1
ATOM 537 O O . LYS A 1 68 ? -6.740 -2.630 13.635 1.00 90.25 68 LYS A O 1
ATOM 542 N N . VAL A 1 69 ? -6.590 -1.365 11.790 1.00 87.38 69 VAL A N 1
ATOM 543 C CA . VAL A 1 69 ? -7.894 -0.692 11.973 1.00 87.38 69 VAL A CA 1
ATOM 544 C C . VAL A 1 69 ? -9.041 -1.698 12.124 1.00 87.38 69 VAL A C 1
ATOM 546 O O . VAL A 1 69 ? -9.960 -1.490 12.920 1.00 87.38 69 VAL A O 1
ATOM 549 N N . ARG A 1 70 ? -9.010 -2.801 11.368 1.00 87.31 70 ARG A N 1
ATOM 550 C CA . ARG A 1 70 ? -10.025 -3.859 11.468 1.00 87.31 70 ARG A CA 1
ATOM 551 C C . ARG A 1 70 ? -9.923 -4.639 12.781 1.00 87.31 70 ARG A C 1
ATOM 553 O O . ARG A 1 70 ? -10.954 -4.921 13.390 1.00 87.31 70 ARG A O 1
ATOM 560 N N . LEU A 1 71 ? -8.709 -4.986 13.204 1.00 90.62 71 LEU A N 1
ATOM 561 C CA . LEU A 1 71 ? -8.461 -5.707 14.453 1.00 90.62 71 LEU A CA 1
ATOM 562 C C . LEU A 1 71 ? -8.823 -4.865 15.677 1.00 90.62 71 LEU A C 1
ATOM 564 O O . LEU A 1 71 ? -9.507 -5.377 16.557 1.00 90.62 71 LEU A O 1
ATOM 568 N N . ASP A 1 72 ? -8.442 -3.589 15.702 1.00 89.00 72 ASP A N 1
ATOM 569 C CA . ASP A 1 72 ? -8.736 -2.677 16.813 1.00 89.00 72 ASP A CA 1
ATOM 570 C C . ASP A 1 72 ? -10.252 -2.519 17.003 1.00 89.00 72 ASP A C 1
ATOM 572 O O . ASP A 1 72 ? -10.760 -2.632 18.118 1.00 89.00 72 ASP A O 1
ATOM 576 N N . ARG A 1 73 ? -11.010 -2.386 15.903 1.00 85.88 73 ARG A N 1
ATOM 577 C CA . ARG A 1 73 ? -12.483 -2.390 15.947 1.00 85.88 73 ARG A CA 1
ATOM 578 C C . ARG A 1 73 ? -13.041 -3.688 16.519 1.00 85.88 73 ARG A C 1
ATOM 580 O O . ARG A 1 73 ? -13.950 -3.649 17.339 1.00 85.88 73 ARG A O 1
ATOM 587 N N . SER A 1 74 ? -12.522 -4.832 16.075 1.00 87.94 74 SER A N 1
ATOM 588 C CA . SER A 1 74 ? -12.987 -6.131 16.566 1.00 87.94 74 SER A CA 1
ATOM 589 C C . SER A 1 74 ? -12.684 -6.321 18.050 1.00 87.94 74 SER A C 1
ATOM 591 O O . SER A 1 74 ? -13.529 -6.851 18.762 1.00 87.94 74 SER A O 1
ATOM 593 N N . ARG A 1 75 ? -11.507 -5.887 18.518 1.00 90.81 75 ARG A N 1
ATOM 594 C CA . ARG A 1 75 ? -11.123 -5.949 19.934 1.00 90.81 75 ARG A CA 1
ATOM 595 C C . ARG A 1 75 ? -12.072 -5.139 20.802 1.00 90.81 75 ARG A C 1
ATOM 597 O O . ARG A 1 75 ? -12.599 -5.687 21.758 1.00 90.81 75 ARG A O 1
ATOM 604 N N . LEU A 1 76 ? -12.369 -3.904 20.407 1.00 88.94 76 LEU A N 1
ATOM 605 C CA . LEU A 1 76 ? -13.263 -3.033 21.165 1.00 88.94 76 LEU A CA 1
ATOM 606 C C . LEU A 1 76 ? -14.679 -3.619 21.303 1.00 88.94 76 LEU A C 1
ATOM 608 O O . LEU A 1 76 ? -15.269 -3.556 22.378 1.00 88.94 76 LEU A O 1
ATOM 612 N N . PHE A 1 77 ? -15.218 -4.244 20.249 1.00 88.88 77 PHE A N 1
ATOM 613 C CA . PHE A 1 77 ? -16.501 -4.946 20.361 1.00 88.88 77 PHE A CA 1
A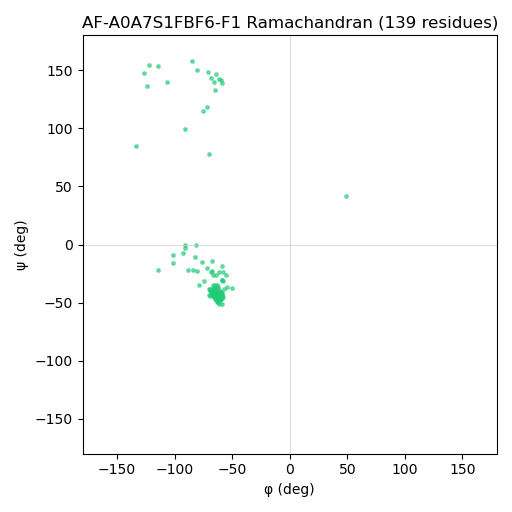TOM 614 C C . PHE A 1 77 ? -16.413 -6.206 21.228 1.00 88.88 77 PHE A C 1
ATOM 616 O O . PHE A 1 77 ? -17.326 -6.451 22.008 1.00 88.88 77 PHE A O 1
ATOM 623 N N . ASN A 1 78 ? -15.323 -6.972 21.141 1.00 90.62 78 ASN A N 1
ATOM 624 C CA . ASN A 1 78 ? -15.137 -8.162 21.974 1.00 90.62 78 ASN A CA 1
ATOM 625 C C . ASN A 1 78 ? -14.997 -7.807 23.466 1.00 90.62 78 ASN A C 1
ATOM 627 O O . ASN A 1 78 ? -15.532 -8.518 24.310 1.00 90.62 78 ASN A O 1
ATOM 631 N N . GLU A 1 79 ? -14.306 -6.714 23.796 1.00 90.50 79 GLU A N 1
ATOM 632 C CA . GLU A 1 79 ? -14.191 -6.200 25.169 1.00 90.50 79 GLU A CA 1
ATOM 633 C C . GLU A 1 79 ? -15.547 -5.733 25.709 1.00 90.50 79 GLU A C 1
ATOM 635 O O . GLU A 1 79 ? -15.908 -6.051 26.843 1.00 90.50 79 GLU A O 1
ATOM 640 N N . LEU A 1 80 ? -16.332 -5.039 24.877 1.00 89.75 80 LEU A N 1
ATOM 641 C CA . LEU A 1 80 ? -17.694 -4.630 25.218 1.00 89.75 80 LEU A CA 1
ATOM 642 C C . LEU A 1 80 ? -18.591 -5.846 25.497 1.00 89.75 80 LEU A C 1
ATOM 644 O O . LEU A 1 80 ? -19.289 -5.877 26.512 1.00 89.75 80 LEU A O 1
ATOM 648 N N . ASP A 1 81 ? -18.540 -6.853 24.623 1.00 88.94 81 ASP A N 1
ATOM 649 C CA . ASP A 1 81 ? -19.310 -8.090 24.768 1.00 88.94 81 ASP A CA 1
ATOM 650 C C . ASP A 1 81 ? -18.901 -8.857 26.039 1.00 88.94 81 ASP A C 1
ATOM 652 O O . ASP A 1 81 ? -19.766 -9.328 26.782 1.00 88.94 81 ASP A O 1
ATOM 656 N N . ALA A 1 82 ? -17.598 -8.935 26.333 1.00 90.38 82 ALA A N 1
ATOM 657 C CA . ALA A 1 82 ? -17.082 -9.586 27.537 1.00 90.38 82 ALA A CA 1
ATOM 658 C C . ALA A 1 82 ? -17.573 -8.899 28.824 1.00 90.38 82 ALA A C 1
ATOM 660 O O . ALA A 1 82 ? -18.061 -9.577 29.730 1.00 90.38 82 ALA A O 1
ATOM 661 N N . LEU A 1 83 ? -17.527 -7.563 28.883 1.00 90.31 83 LEU A N 1
ATOM 662 C CA . LEU A 1 83 ? -17.998 -6.791 30.040 1.00 90.31 83 LEU A CA 1
ATOM 663 C C . LEU A 1 83 ? -19.504 -6.971 30.271 1.00 90.31 83 LEU A C 1
ATOM 665 O O . LEU A 1 83 ? -19.957 -7.109 31.411 1.00 90.31 83 LEU A O 1
ATOM 669 N N . MET A 1 84 ? -20.290 -6.980 29.193 1.00 89.12 84 MET A N 1
ATOM 670 C CA . MET A 1 84 ? -21.737 -7.192 29.272 1.00 89.12 84 MET A CA 1
ATOM 671 C C . MET A 1 84 ? -22.086 -8.602 29.754 1.00 89.12 84 MET A C 1
ATOM 673 O O . MET A 1 84 ? -23.003 -8.755 30.569 1.00 89.12 84 MET A O 1
ATOM 677 N N . ALA A 1 85 ? -21.342 -9.608 29.288 1.00 88.81 85 ALA A N 1
ATOM 678 C CA . ALA A 1 85 ? -21.508 -10.995 29.704 1.00 88.81 85 ALA A CA 1
ATOM 679 C C . ALA A 1 85 ? -21.152 -11.194 31.186 1.00 88.81 85 ALA A C 1
ATOM 681 O O . ALA A 1 85 ? -21.926 -11.807 31.924 1.00 88.81 85 ALA A O 1
ATOM 682 N N . GLU A 1 86 ? -20.035 -10.624 31.647 1.00 92.75 86 GLU A N 1
ATOM 683 C CA . GLU A 1 86 ? -19.587 -10.715 33.043 1.00 92.75 86 GLU A CA 1
ATOM 684 C C . GLU A 1 86 ? -20.594 -10.074 34.012 1.00 92.75 86 GLU A C 1
ATOM 686 O O . GLU A 1 86 ? -20.930 -10.638 35.056 1.00 92.75 86 GLU A O 1
ATOM 691 N N . ARG A 1 87 ? -21.144 -8.915 33.638 1.00 90.12 87 ARG A N 1
ATOM 692 C CA . ARG A 1 87 ? -22.111 -8.157 34.448 1.00 90.12 87 ARG A CA 1
ATOM 693 C C . ARG A 1 87 ? -23.553 -8.676 34.334 1.00 90.12 87 ARG A C 1
ATOM 695 O O . ARG A 1 87 ? -24.433 -8.102 34.973 1.00 90.12 87 ARG A O 1
ATOM 702 N N . LYS A 1 88 ? -23.810 -9.729 33.541 1.00 88.19 88 LYS A N 1
ATOM 703 C CA . LYS A 1 88 ? -25.155 -10.270 33.240 1.00 88.19 88 LYS A CA 1
ATOM 704 C C . LYS A 1 88 ? -26.148 -9.180 32.817 1.00 88.19 88 LYS A C 1
ATOM 706 O O . LYS A 1 88 ? -27.301 -9.161 33.256 1.00 88.19 88 LYS A O 1
ATOM 711 N N . ILE A 1 89 ? -25.688 -8.242 31.991 1.00 87.38 89 ILE A N 1
ATOM 712 C CA . ILE A 1 89 ? -26.536 -7.156 31.494 1.00 87.38 89 ILE A CA 1
ATOM 713 C C . ILE A 1 89 ? -27.624 -7.764 30.608 1.00 87.38 89 ILE A C 1
ATOM 715 O O . ILE A 1 89 ? -27.385 -8.710 29.856 1.00 87.38 89 ILE A O 1
ATOM 719 N N . ARG A 1 90 ? -28.848 -7.241 30.719 1.00 85.38 90 ARG A N 1
ATOM 720 C CA . ARG A 1 90 ? -29.959 -7.688 29.879 1.00 85.38 90 ARG A CA 1
ATOM 721 C C . ARG A 1 90 ? -29.623 -7.475 28.401 1.00 85.38 90 ARG A C 1
ATOM 723 O O . ARG A 1 90 ? -29.107 -6.428 28.009 1.00 85.38 90 ARG A O 1
ATOM 730 N N . HIS A 1 91 ? -29.990 -8.453 27.579 1.00 83.00 91 HIS A N 1
ATOM 731 C CA . HIS A 1 91 ? -29.679 -8.478 26.151 1.00 83.00 91 HIS A CA 1
ATOM 732 C C . HIS A 1 91 ? -30.223 -7.259 25.377 1.00 83.00 91 HIS A C 1
ATOM 734 O O . HIS A 1 91 ? -29.607 -6.824 24.405 1.00 83.00 91 HIS A O 1
ATOM 740 N N . ASP A 1 92 ? -31.350 -6.678 25.811 1.00 85.56 92 ASP A N 1
ATOM 741 C CA . ASP A 1 92 ? -31.938 -5.474 25.204 1.00 85.56 92 ASP A CA 1
ATOM 742 C C . ASP A 1 92 ? -30.996 -4.263 25.304 1.00 85.56 92 ASP A C 1
ATOM 744 O O . ASP A 1 92 ? -30.712 -3.608 24.299 1.00 85.56 92 ASP A O 1
ATOM 748 N N . ILE A 1 93 ? -30.451 -4.015 26.497 1.00 86.75 93 ILE A N 1
ATOM 749 C CA . ILE A 1 93 ? -29.532 -2.906 26.767 1.00 86.75 93 ILE A CA 1
ATOM 750 C C . ILE A 1 93 ? -28.181 -3.144 26.088 1.00 86.75 93 ILE A C 1
ATOM 752 O O . ILE A 1 93 ? -27.606 -2.213 25.526 1.00 86.75 93 ILE A O 1
ATOM 756 N N . SER A 1 94 ? -27.694 -4.387 26.074 1.00 85.31 94 SER A N 1
ATOM 757 C CA . SER A 1 94 ? -26.447 -4.752 25.392 1.00 85.31 94 SER A CA 1
ATOM 758 C C . SER A 1 94 ? -26.492 -4.461 23.891 1.00 85.31 94 SER A C 1
ATOM 760 O O . SER A 1 94 ? -25.550 -3.882 23.344 1.00 85.31 94 SER A O 1
ATOM 762 N N . MET A 1 95 ? -27.604 -4.791 23.224 1.00 86.94 95 MET A N 1
ATOM 763 C CA . MET A 1 95 ? -27.777 -4.487 21.801 1.00 86.94 95 MET A CA 1
ATOM 764 C C . MET A 1 95 ? -27.818 -2.978 21.539 1.00 86.94 95 MET A C 1
ATOM 766 O O . MET A 1 95 ? -27.138 -2.494 20.632 1.00 86.94 95 MET A O 1
ATOM 770 N N . GLN A 1 96 ? -28.572 -2.229 22.349 1.00 88.69 96 GLN A N 1
ATOM 771 C CA . GLN A 1 96 ? -28.658 -0.772 22.218 1.00 88.69 96 GLN A CA 1
ATOM 772 C C . GLN A 1 96 ? -27.294 -0.107 22.429 1.00 88.69 96 GLN A C 1
ATOM 774 O O . GLN A 1 96 ? -26.900 0.757 21.647 1.00 88.69 96 GLN A O 1
ATOM 779 N N . ALA A 1 97 ? -26.544 -0.545 23.441 1.00 88.00 97 ALA A N 1
ATOM 780 C CA . ALA A 1 97 ? -25.202 -0.050 23.712 1.00 88.00 97 ALA A CA 1
ATOM 781 C C . ALA A 1 97 ? -24.239 -0.347 22.551 1.00 88.00 97 ALA A C 1
ATOM 783 O O . ALA A 1 97 ? -23.504 0.543 22.121 1.00 88.00 97 ALA A O 1
ATOM 784 N N . ARG A 1 98 ? -24.275 -1.558 21.980 1.00 87.88 98 ARG A N 1
ATOM 785 C CA . ARG A 1 98 ? -23.435 -1.923 20.829 1.00 87.88 98 ARG A CA 1
ATOM 786 C C . ARG A 1 98 ? -23.731 -1.070 19.597 1.00 87.88 98 ARG A C 1
ATOM 788 O O . ARG A 1 98 ? -22.795 -0.619 18.932 1.00 87.88 98 ARG A O 1
ATOM 795 N N . GLU A 1 99 ? -25.006 -0.825 19.306 1.00 87.94 99 GLU A N 1
ATOM 796 C CA . GLU A 1 99 ? -25.397 0.001 18.162 1.00 87.94 99 GLU A CA 1
ATOM 797 C C . GLU A 1 99 ? -24.994 1.466 18.368 1.00 87.94 99 GLU A C 1
ATOM 799 O O . GLU A 1 99 ? -24.427 2.085 17.466 1.00 87.94 99 GLU A O 1
ATOM 804 N N . GLN A 1 100 ? -25.160 2.001 19.583 1.00 87.88 100 GLN A N 1
ATOM 805 C CA . GLN A 1 100 ? -24.669 3.339 19.916 1.00 87.88 100 GLN A CA 1
ATOM 806 C C . GLN A 1 100 ? -23.150 3.446 19.752 1.00 87.88 100 GLN A C 1
ATOM 808 O O . GLN A 1 100 ? -22.672 4.388 19.118 1.00 87.88 100 GLN A O 1
ATOM 813 N N . VAL A 1 101 ? -22.384 2.474 20.255 1.00 88.44 101 VAL A N 1
ATOM 814 C CA . VAL A 1 101 ? -20.919 2.439 20.113 1.00 88.44 101 VAL A CA 1
ATOM 815 C C . VAL A 1 101 ? -20.513 2.390 18.638 1.00 88.44 101 VAL A C 1
ATOM 817 O O . VAL A 1 101 ? -19.638 3.143 18.212 1.00 88.44 101 VAL A O 1
ATOM 820 N N . LYS A 1 102 ? -21.188 1.582 17.817 1.00 87.88 102 LYS A N 1
ATOM 821 C CA . LYS A 1 102 ? -20.944 1.507 16.369 1.00 87.88 102 LYS A CA 1
ATOM 822 C C . LYS A 1 102 ? -21.203 2.844 15.667 1.00 87.88 102 LYS A C 1
ATOM 824 O O . LYS A 1 102 ? -20.361 3.285 14.877 1.00 87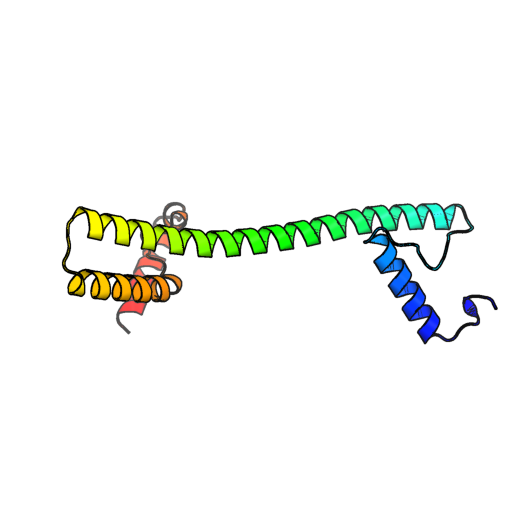.88 102 LYS A O 1
ATOM 829 N N . ILE A 1 103 ? -22.323 3.505 15.963 1.00 85.69 103 ILE A N 1
ATOM 830 C CA . ILE A 1 103 ? -22.654 4.829 15.412 1.00 85.69 103 ILE A CA 1
ATOM 831 C C . ILE A 1 103 ? -21.599 5.853 15.843 1.00 85.69 103 ILE A C 1
ATOM 833 O O . ILE A 1 103 ? -21.064 6.579 15.002 1.00 85.69 103 ILE A O 1
ATOM 837 N N . ARG A 1 104 ? -21.226 5.866 17.128 1.00 83.00 104 ARG A N 1
ATOM 838 C CA . ARG A 1 104 ? -20.245 6.817 17.665 1.00 83.00 104 ARG A CA 1
ATOM 839 C C . ARG A 1 104 ? -18.844 6.600 17.112 1.00 83.00 104 ARG A C 1
ATOM 841 O O . ARG A 1 104 ? -18.226 7.578 16.730 1.00 83.00 104 ARG A O 1
ATOM 848 N N . ILE A 1 105 ? -18.373 5.366 16.937 1.00 81.62 105 ILE A N 1
ATOM 849 C CA . ILE A 1 105 ? -17.073 5.085 16.290 1.00 81.62 105 ILE A CA 1
ATOM 850 C C . ILE A 1 105 ? -17.061 5.545 14.826 1.00 81.62 105 ILE A C 1
ATOM 852 O O . ILE A 1 105 ? -16.034 5.987 14.305 1.00 81.62 105 ILE A O 1
ATOM 856 N N . SER A 1 106 ? -18.202 5.437 14.144 1.00 76.12 106 SER A N 1
ATOM 857 C CA . SER A 1 106 ? -18.360 5.903 12.761 1.00 76.12 106 SER A CA 1
ATOM 858 C C . SER A 1 106 ? -18.312 7.431 12.674 1.00 76.12 106 SER A C 1
ATOM 860 O O . SER A 1 106 ? -17.674 7.971 11.772 1.00 76.12 106 SER A O 1
ATOM 862 N N . ALA A 1 107 ? -18.941 8.116 13.634 1.00 72.62 107 ALA A N 1
ATOM 863 C CA . ALA A 1 107 ? -18.990 9.573 13.730 1.00 72.62 107 ALA A CA 1
ATOM 864 C C . ALA A 1 107 ? -17.698 10.196 14.301 1.00 72.62 107 ALA A C 1
ATOM 866 O O . ALA A 1 107 ? -17.268 11.247 13.837 1.00 72.62 107 ALA A O 1
ATOM 867 N N . GLN A 1 108 ? -17.027 9.531 15.244 1.00 64.69 108 GLN A N 1
ATOM 868 C CA . GLN A 1 108 ? -15.778 9.976 15.876 1.00 64.69 108 GLN A CA 1
ATOM 869 C C . GLN A 1 108 ? -14.612 10.010 14.883 1.00 64.69 108 GLN A C 1
ATOM 871 O O . GLN A 1 108 ? -13.729 10.851 14.992 1.00 64.69 108 GLN A O 1
ATOM 876 N N . LYS A 1 109 ? -14.651 9.199 13.816 1.00 57.66 109 LYS A N 1
ATOM 877 C CA . LYS A 1 109 ? -13.721 9.347 12.680 1.00 57.66 109 LYS A CA 1
ATOM 878 C C . LYS A 1 109 ? -13.794 10.728 12.002 1.00 57.66 109 LYS A C 1
ATOM 880 O O . LYS A 1 109 ? -12.876 11.078 11.270 1.00 57.66 109 LYS A O 1
ATOM 885 N N . ARG A 1 110 ? -14.881 11.478 12.218 1.00 53.00 110 ARG A N 1
ATOM 886 C CA . ARG A 1 110 ? -15.119 12.845 11.729 1.00 53.00 110 ARG A CA 1
ATOM 887 C C . ARG A 1 110 ? -14.888 13.924 12.794 1.00 53.00 110 ARG A C 1
ATOM 889 O O . ARG A 1 110 ? -14.775 15.088 12.441 1.00 53.00 110 ARG A O 1
ATOM 896 N N . SER A 1 111 ? -14.828 13.546 14.068 1.00 50.22 111 SER A N 1
ATOM 897 C CA . SER A 1 111 ? -14.723 14.436 15.225 1.00 50.22 111 SER A CA 1
ATOM 898 C C . SER A 1 111 ? -13.635 13.874 16.135 1.00 50.22 111 SER A C 1
ATOM 900 O O . SER A 1 111 ? -13.886 13.067 17.029 1.00 50.22 111 SER A O 1
ATOM 902 N N . VAL A 1 112 ? -12.387 14.233 15.837 1.00 57.44 112 VAL A N 1
ATOM 903 C CA . VAL A 1 112 ? -11.277 13.955 16.747 1.00 57.44 112 VAL A CA 1
ATOM 904 C C . VAL A 1 112 ? -11.448 14.901 17.932 1.00 57.44 112 VAL A C 1
ATOM 906 O O . VAL A 1 112 ? -11.478 16.117 17.750 1.00 57.44 112 VAL A O 1
ATOM 909 N N . PHE A 1 113 ? -11.633 14.353 19.133 1.00 57.84 113 PHE A N 1
ATOM 910 C CA . PHE A 1 113 ? -11.792 15.163 20.336 1.00 57.84 113 PHE A CA 1
ATOM 911 C C . PHE A 1 113 ? -10.502 15.935 20.617 1.00 57.84 113 PHE A C 1
ATOM 913 O O . PHE A 1 113 ? -9.414 15.367 20.631 1.00 57.84 113 PHE A O 1
ATOM 920 N N . PHE A 1 114 ? -10.646 17.231 20.891 1.00 54.12 114 PHE A N 1
ATOM 921 C CA . PHE A 1 114 ? -9.551 18.170 21.156 1.00 54.12 114 PHE A CA 1
ATOM 922 C C . PHE A 1 114 ? -8.624 17.729 22.306 1.00 54.12 114 PHE A C 1
ATOM 924 O O . PHE A 1 114 ? -7.458 18.091 22.350 1.00 54.12 114 PHE A O 1
ATOM 931 N N . GLN A 1 115 ? -9.130 16.929 23.248 1.00 56.31 115 GLN A N 1
ATOM 932 C CA . GLN A 1 115 ? -8.357 16.433 24.392 1.00 56.31 115 GLN A CA 1
ATOM 933 C C . GLN A 1 115 ? -7.522 15.179 24.075 1.00 56.31 115 GLN A C 1
ATOM 935 O O . GLN A 1 115 ? -6.524 14.938 24.751 1.00 56.31 115 GLN A O 1
ATOM 940 N N . ASP A 1 116 ? -7.885 14.424 23.033 1.00 57.66 116 ASP A N 1
ATOM 941 C CA . ASP A 1 116 ? -7.225 13.166 22.647 1.00 57.66 116 ASP A CA 1
ATOM 942 C C . ASP A 1 116 ? -6.087 13.370 21.631 1.00 57.66 116 ASP A C 1
ATOM 944 O O . ASP A 1 116 ? -5.402 12.416 21.257 1.00 57.66 116 ASP A O 1
ATOM 948 N N . VAL A 1 117 ? -5.859 14.601 21.159 1.00 68.62 117 VAL A N 1
ATOM 949 C CA . VAL A 1 117 ? -4.753 14.887 20.238 1.00 68.62 117 VAL A CA 1
ATOM 950 C C . VAL A 1 117 ? -3.523 15.283 21.043 1.00 68.62 117 VAL A C 1
ATOM 952 O O . VAL A 1 117 ? -3.357 16.438 21.422 1.00 68.62 117 VAL A O 1
ATOM 955 N N . ASP A 1 118 ? -2.602 14.346 21.254 1.00 66.94 118 ASP A N 1
ATOM 956 C CA . ASP A 1 118 ? -1.326 14.639 21.923 1.00 66.94 118 ASP A CA 1
ATOM 957 C C . ASP A 1 118 ? -0.507 15.731 21.208 1.00 66.94 118 ASP A C 1
ATOM 959 O O . ASP A 1 118 ? 0.259 16.449 21.847 1.00 66.94 118 ASP A O 1
ATOM 963 N N . ALA A 1 119 ? -0.728 15.939 19.904 1.00 69.38 119 ALA A N 1
ATOM 964 C CA . ALA A 1 119 ? -0.130 17.048 19.159 1.00 69.38 119 ALA A CA 1
ATOM 965 C C . ALA A 1 119 ? -0.596 18.435 19.649 1.00 69.38 119 ALA A C 1
ATOM 967 O O . ALA A 1 119 ? 0.163 19.395 19.536 1.00 69.38 119 ALA A O 1
ATOM 968 N N . LEU A 1 120 ? -1.789 18.549 20.251 1.00 68.69 120 LEU A N 1
ATOM 969 C CA . LEU A 1 120 ? -2.274 19.800 20.852 1.00 68.69 120 LEU A CA 1
ATOM 970 C C . LEU A 1 120 ? -1.477 20.204 22.098 1.00 68.69 120 LEU A C 1
ATOM 972 O O . LEU A 1 120 ? -1.376 21.390 22.394 1.00 68.69 120 LEU A O 1
ATOM 976 N N . LYS A 1 121 ? -0.829 19.250 22.776 1.00 71.88 121 LYS A N 1
ATOM 977 C CA . LYS A 1 121 ? 0.049 19.525 23.927 1.00 71.88 121 LYS A CA 1
ATOM 978 C C . LYS A 1 121 ? 1.418 20.084 23.518 1.00 71.88 121 LYS A C 1
ATOM 980 O O . LYS A 1 121 ? 2.137 20.595 24.369 1.00 71.88 121 LYS A O 1
ATOM 985 N N . LEU A 1 122 ? 1.784 19.974 22.238 1.00 76.94 122 LEU A N 1
ATOM 9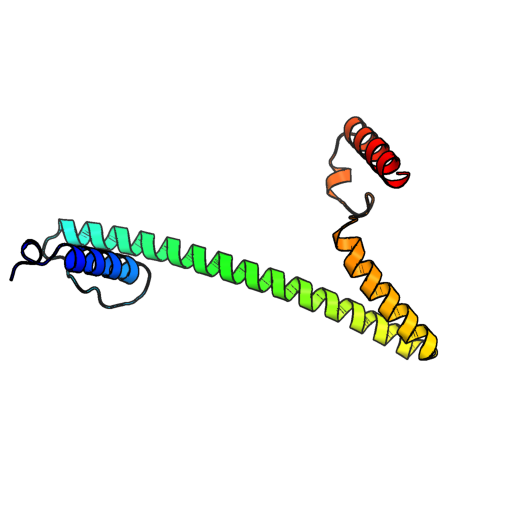86 C CA . LEU A 1 122 ? 3.050 20.475 21.683 1.00 76.94 122 LEU A CA 1
ATOM 987 C C . LEU A 1 122 ? 2.933 21.900 21.121 1.00 76.94 122 LEU A C 1
ATOM 989 O O . LEU A 1 122 ? 3.936 22.492 20.726 1.00 76.94 122 LEU A O 1
ATOM 993 N N . LEU A 1 123 ? 1.717 22.443 21.057 1.00 77.44 123 LEU A N 1
ATOM 994 C CA . LEU A 1 123 ? 1.446 23.779 20.542 1.00 77.44 123 LEU A CA 1
ATOM 995 C C . LEU A 1 123 ? 1.750 24.856 21.593 1.00 77.44 123 LEU A C 1
ATOM 997 O O . LEU A 1 123 ? 1.638 24.629 22.799 1.00 77.44 123 LEU A O 1
ATOM 1001 N N . SER A 1 124 ? 2.135 26.052 21.133 1.00 77.94 124 SER A N 1
ATOM 1002 C CA . SER A 1 124 ? 2.258 27.211 22.023 1.00 77.94 124 SER A CA 1
ATOM 1003 C C . SER A 1 124 ? 0.882 27.560 22.596 1.00 77.94 124 SER A C 1
ATOM 1005 O O . SER A 1 124 ? -0.137 27.391 21.923 1.00 77.94 124 SER A O 1
ATOM 1007 N N . GLN A 1 125 ? 0.832 28.057 23.834 1.00 74.56 125 GLN A N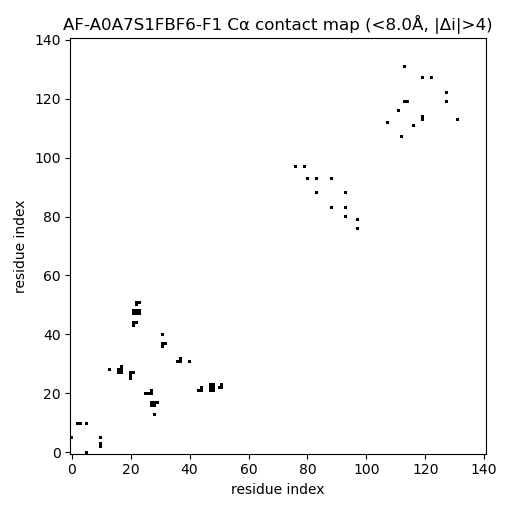 1
ATOM 1008 C CA . GLN A 1 125 ? -0.452 28.312 24.498 1.00 74.56 125 GLN A CA 1
ATOM 1009 C C . GLN A 1 125 ? -1.350 29.295 23.732 1.00 74.56 125 GLN A C 1
ATOM 1011 O O . GLN A 1 125 ? -2.566 29.146 23.774 1.00 74.56 125 GLN A O 1
ATOM 1016 N N . GLY A 1 126 ? -0.765 30.243 22.989 1.00 78.38 126 GLY A N 1
ATOM 1017 C CA . GLY A 1 126 ? -1.523 31.170 22.144 1.00 78.38 126 GLY A CA 1
ATOM 1018 C C . GLY A 1 126 ? -2.254 30.463 21.000 1.00 78.38 126 GLY A C 1
ATOM 1019 O O . GLY A 1 126 ? -3.452 30.654 20.831 1.00 78.38 126 GLY A O 1
ATOM 1020 N N . LEU A 1 127 ? -1.561 29.576 20.279 1.00 75.69 127 LEU A N 1
ATOM 1021 C CA . LEU A 1 127 ? -2.145 28.853 19.147 1.00 75.69 127 LEU A CA 1
ATOM 1022 C C . LEU A 1 127 ? -3.116 27.752 19.606 1.00 75.69 127 LEU A C 1
ATOM 1024 O O . LEU A 1 127 ? -4.110 27.486 18.941 1.00 75.69 127 LEU A O 1
ATOM 1028 N N . TYR A 1 128 ? -2.878 27.140 20.771 1.00 78.75 128 TYR A N 1
ATOM 1029 C CA . TYR A 1 128 ? -3.841 26.221 21.387 1.00 78.75 128 TYR A CA 1
ATOM 1030 C C . TYR A 1 128 ? -5.170 26.923 21.712 1.00 78.75 128 TYR A C 1
ATOM 1032 O O . TYR A 1 128 ? -6.234 26.364 21.446 1.00 78.75 128 TYR A O 1
ATOM 1040 N N . PHE A 1 129 ? -5.112 28.138 22.271 1.00 75.25 129 PHE A N 1
ATOM 1041 C CA . PHE A 1 129 ? -6.303 28.900 22.652 1.00 75.25 129 PHE A CA 1
ATOM 1042 C C . PHE A 1 129 ? -7.125 29.326 21.430 1.00 75.25 129 PHE A C 1
ATOM 1044 O O . PHE A 1 129 ? -8.337 29.138 21.423 1.00 75.25 129 PHE A O 1
ATOM 1051 N N . GLU A 1 130 ? -6.460 29.806 20.379 1.00 79.38 130 GLU A N 1
ATOM 1052 C CA . GLU A 1 130 ? -7.104 30.234 19.131 1.00 79.38 130 GLU A CA 1
ATOM 1053 C C . GLU A 1 130 ? -7.831 29.071 18.432 1.00 79.38 130 GLU A C 1
ATOM 1055 O O . GLU A 1 130 ? -9.004 29.182 18.079 1.00 79.38 130 GLU A O 1
ATOM 1060 N N . ILE A 1 131 ? -7.191 27.899 18.334 1.00 80.06 131 ILE A N 1
ATOM 1061 C CA . ILE A 1 131 ? -7.826 26.703 17.755 1.00 80.06 131 ILE A CA 1
ATOM 1062 C C . ILE A 1 131 ? -8.990 26.218 18.647 1.00 80.06 131 ILE A C 1
ATOM 1064 O O . ILE A 1 131 ? -9.999 25.725 18.138 1.00 80.06 131 ILE A O 1
ATOM 1068 N N . HIS A 1 132 ? -8.883 26.350 19.973 1.00 73.75 132 HIS A N 1
ATOM 1069 C CA . HIS A 1 132 ? -9.959 25.966 20.891 1.00 73.75 132 HIS A CA 1
ATOM 1070 C C . HIS A 1 132 ? -11.187 26.880 20.759 1.00 73.75 132 HIS A C 1
ATOM 1072 O O . HIS A 1 132 ? -12.321 26.393 20.761 1.00 73.75 132 HIS A O 1
ATOM 1078 N N . GLU A 1 133 ? -10.964 28.187 20.608 1.00 79.50 133 GLU A N 1
ATOM 1079 C CA . GLU A 1 133 ? -12.013 29.181 20.371 1.00 79.50 133 GLU A CA 1
ATOM 1080 C C . GLU A 1 133 ? -12.743 28.911 19.046 1.00 79.50 133 GLU A C 1
ATOM 1082 O O . GLU A 1 133 ? -13.976 28.812 19.026 1.00 79.50 133 GLU A O 1
ATOM 1087 N N . ASP A 1 134 ? -11.995 28.675 17.965 1.00 77.75 134 ASP A N 1
ATOM 1088 C CA . ASP A 1 134 ? -12.560 28.368 16.647 1.00 77.75 134 ASP A CA 1
ATOM 1089 C C . ASP A 1 134 ? -13.325 27.034 16.619 1.00 77.75 134 ASP A C 1
ATOM 1091 O O . ASP A 1 134 ? -14.410 26.943 16.030 1.00 77.75 134 ASP A O 1
ATOM 1095 N N . ALA A 1 135 ? -12.813 26.001 17.297 1.00 73.25 135 ALA A N 1
ATOM 1096 C CA . ALA A 1 135 ? -13.487 24.707 17.399 1.00 73.25 135 ALA A CA 1
ATOM 1097 C C . ALA A 1 135 ? -14.821 24.807 18.161 1.00 73.25 135 ALA A C 1
ATOM 1099 O O . ALA A 1 135 ? -15.813 24.195 17.756 1.00 73.25 135 ALA A O 1
ATOM 1100 N N . CYS A 1 136 ? -14.870 25.607 19.232 1.00 69.56 136 CYS A N 1
ATOM 1101 C CA . CYS A 1 136 ? -16.091 25.847 20.003 1.00 69.56 136 CYS A CA 1
ATOM 1102 C C . CYS A 1 136 ? -17.142 26.604 19.170 1.00 69.56 136 CYS A C 1
ATOM 1104 O O . CYS A 1 136 ? -18.335 26.295 19.217 1.00 69.56 136 CYS A O 1
ATOM 1106 N N . ARG A 1 137 ? -16.696 27.549 18.333 1.00 73.81 137 ARG A N 1
ATOM 1107 C CA . ARG A 1 137 ? -17.564 28.355 17.464 1.00 73.81 137 ARG A CA 1
ATOM 1108 C C . ARG A 1 137 ? -18.258 27.532 16.372 1.00 73.81 137 ARG A C 1
ATOM 1110 O O . ARG A 1 137 ? -19.431 27.767 16.088 1.00 73.81 137 ARG A O 1
ATOM 1117 N N . GLN A 1 138 ? -17.574 26.541 15.796 1.00 67.19 138 GLN A N 1
ATOM 1118 C CA . GLN A 1 138 ? -18.148 25.654 14.771 1.00 67.19 138 GLN A CA 1
ATOM 1119 C C . GLN A 1 138 ? -19.179 24.655 15.310 1.00 67.19 138 GLN A C 1
ATOM 1121 O O . GLN A 1 138 ? -19.981 24.142 14.539 1.00 67.19 138 GLN A O 1
ATOM 1126 N N . GLN A 1 139 ? -19.185 24.370 16.612 1.00 59.25 139 GLN A N 1
ATOM 1127 C CA . GLN A 1 139 ? -20.092 23.385 17.211 1.00 59.25 139 GLN A CA 1
ATOM 1128 C C . GLN A 1 139 ? -21.501 23.940 17.504 1.00 59.25 139 GLN A C 1
ATOM 1130 O O . GLN A 1 139 ? -22.402 23.170 17.833 1.00 59.25 139 GLN A O 1
ATOM 1135 N N . ILE A 1 140 ? -21.682 25.264 17.396 1.00 52.69 140 ILE A N 1
ATOM 1136 C CA . ILE A 1 140 ? -22.926 25.998 17.701 1.00 52.69 140 ILE A CA 1
ATOM 1137 C C . ILE A 1 140 ? -23.716 26.359 16.418 1.00 52.69 140 ILE A C 1
ATOM 1139 O O . ILE A 1 140 ? -24.864 26.789 16.513 1.00 52.69 140 ILE A O 1
ATOM 1143 N N . THR A 1 141 ? -23.136 26.159 15.225 1.00 42.59 141 THR A N 1
ATOM 1144 C CA . THR A 1 141 ? -23.789 26.403 13.917 1.00 42.59 141 THR A CA 1
ATOM 1145 C C . THR A 1 141 ? -24.212 25.091 13.269 1.00 42.59 141 THR A C 1
ATOM 1147 O O . THR A 1 141 ? -25.318 25.051 12.687 1.00 42.59 141 THR A O 1
#

Radius of gyration: 28.89 Å; Cα contacts (8 Å, |Δi|>4): 43; chains: 1; bounding box: 63×45×73 Å

Secondary structure (DSSP, 8-state):
--GGGS-HHHHHHHHHHHHHHHHTT---SS---SHHHHHHHHHHHHHHHHHHHHHHHHHHHHHHHHHHHHHHHHHHHHHHHHHHHHTT--HHHHHHHHHHHHHHHHHHTT---TTS-GGGGGS-HHHHHHHHHHHHHHT--

Organism: Noctiluca scintillans (NCBI:txid2966)

pLDDT: mean 83.48, std 11.33, range [42.59, 95.31]